Protein AF-A0A2D8JA68-F1 (afdb_monomer)

Solvent-accessible surface area (backbone atoms only — not comparable to full-atom values): 7541 Å² total; per-residue (Å²): 130,79,92,70,54,80,62,87,70,84,65,94,52,61,56,61,53,49,48,54,54,46,54,56,50,51,52,52,37,43,76,70,72,50,75,93,57,75,44,61,91,49,65,76,60,61,46,57,57,67,55,41,54,53,41,57,76,50,39,49,66,53,54,79,71,76,41,54,28,41,43,55,63,54,49,32,65,68,45,14,62,72,69,76,51,50,54,88,71,16,57,67,58,27,46,56,50,50,44,56,37,44,77,32,59,39,71,39,81,51,63,86,59,59,69,61,50,48,52,39,50,57,58,54,60,76,77,109

Mean predicted aligned error: 4.68 Å

Sequence (128 aa):
MPKTMQNRPIYVDIVGEVIYSFSNKIKKARSSGINDILIDPGFGFAKNINHNFNLLNNLSLLNSLKCPIVVGVSRKSMIYKTLGCNPKQALNGTSVLNTLCLDRGAKILRVHDVKEAKECISLWSMLH

Structure (mmCIF, N/CA/C/O backbone):
data_AF-A0A2D8JA68-F1
#
_entry.id   AF-A0A2D8JA68-F1
#
loop_
_atom_site.group_PDB
_atom_site.id
_atom_site.type_symbol
_atom_site.label_atom_id
_atom_site.label_alt_id
_atom_site.label_comp_id
_atom_site.label_asym_id
_atom_site.label_entity_id
_atom_site.label_seq_id
_atom_site.pdbx_PDB_ins_code
_atom_site.Cartn_x
_atom_site.Cartn_y
_atom_site.Cartn_z
_atom_site.occupancy
_atom_site.B_iso_or_equiv
_atom_site.auth_seq_id
_atom_site.auth_comp_id
_atom_site.auth_asym_id
_atom_site.auth_atom_id
_atom_site.pdbx_PDB_model_num
ATOM 1 N N . MET A 1 1 ? 12.724 -14.592 6.452 1.00 36.81 1 MET A N 1
ATOM 2 C CA . MET A 1 1 ? 12.729 -13.108 6.412 1.00 36.81 1 MET A CA 1
ATOM 3 C C . MET A 1 1 ? 14.074 -12.631 6.954 1.00 36.81 1 MET A C 1
ATOM 5 O O . MET A 1 1 ? 14.446 -13.136 8.011 1.00 36.81 1 MET A O 1
ATOM 9 N N . PRO A 1 2 ? 14.841 -11.756 6.275 1.00 53.59 2 PRO A N 1
ATOM 10 C CA . PRO A 1 2 ? 16.171 -11.382 6.755 1.00 53.59 2 PRO A CA 1
ATOM 11 C C . PRO A 1 2 ? 16.057 -10.543 8.032 1.00 53.59 2 PRO A C 1
ATOM 13 O O . PRO A 1 2 ? 15.342 -9.544 8.071 1.00 53.59 2 PRO A O 1
ATOM 16 N N . LYS A 1 3 ? 16.764 -10.972 9.081 1.00 42.09 3 LYS A N 1
ATOM 17 C CA . LYS A 1 3 ? 16.723 -10.430 10.450 1.00 42.09 3 LYS A CA 1
ATOM 18 C C . LYS A 1 3 ? 17.373 -9.037 10.609 1.00 42.09 3 LYS A C 1
ATOM 20 O O . LYS A 1 3 ? 17.415 -8.521 11.716 1.00 42.09 3 LYS A O 1
ATOM 25 N N . THR A 1 4 ? 17.858 -8.411 9.534 1.00 47.09 4 THR A N 1
ATOM 26 C CA . THR A 1 4 ? 18.732 -7.217 9.575 1.00 47.09 4 THR A CA 1
ATOM 27 C C . THR A 1 4 ? 18.099 -5.917 9.063 1.00 47.09 4 THR A C 1
ATOM 29 O O . THR A 1 4 ? 18.734 -4.869 9.094 1.00 47.09 4 THR A O 1
ATOM 32 N N . MET A 1 5 ? 16.834 -5.931 8.635 1.00 52.31 5 MET A N 1
ATOM 33 C CA . MET A 1 5 ? 16.184 -4.766 8.007 1.00 52.31 5 MET A CA 1
ATOM 34 C C . MET A 1 5 ? 15.736 -3.648 8.975 1.00 52.31 5 MET A C 1
ATOM 36 O O . MET A 1 5 ? 15.231 -2.625 8.522 1.00 52.31 5 MET A O 1
ATOM 40 N N . GLN A 1 6 ? 15.877 -3.821 10.294 1.00 51.25 6 GLN A N 1
ATOM 41 C CA . GLN A 1 6 ? 15.399 -2.852 11.298 1.00 51.25 6 GLN A CA 1
ATOM 42 C C . GLN A 1 6 ? 16.475 -1.893 11.840 1.00 51.25 6 GLN A C 1
ATOM 44 O O . GLN A 1 6 ? 16.187 -1.127 12.759 1.00 51.25 6 GLN A O 1
ATOM 49 N N . ASN A 1 7 ? 17.683 -1.863 11.269 1.00 51.03 7 ASN A N 1
ATOM 50 C CA . ASN A 1 7 ? 18.645 -0.803 11.587 1.00 51.03 7 ASN A CA 1
ATOM 51 C C . ASN A 1 7 ? 18.251 0.480 10.848 1.00 51.03 7 ASN A C 1
ATOM 53 O O . ASN A 1 7 ? 18.090 0.442 9.632 1.00 51.03 7 ASN A O 1
ATOM 57 N N . ARG A 1 8 ? 18.051 1.579 11.601 1.00 54.31 8 ARG A N 1
ATOM 58 C CA . ARG A 1 8 ? 17.634 2.931 11.159 1.00 54.31 8 ARG A CA 1
ATOM 59 C C . ARG A 1 8 ? 17.970 3.208 9.684 1.00 54.31 8 ARG A C 1
ATOM 61 O O . ARG A 1 8 ? 19.082 3.639 9.390 1.00 54.31 8 ARG A O 1
ATOM 68 N N . PRO A 1 9 ? 17.027 2.989 8.761 1.00 59.31 9 PRO A N 1
ATOM 69 C CA . PRO A 1 9 ? 17.301 3.219 7.361 1.00 59.31 9 PRO A CA 1
ATOM 70 C C . PRO A 1 9 ? 17.231 4.723 7.126 1.00 59.31 9 PRO A C 1
ATOM 72 O O . PRO A 1 9 ? 16.208 5.348 7.410 1.00 59.31 9 PRO A O 1
ATOM 75 N N . ILE A 1 10 ? 18.342 5.306 6.690 1.00 65.94 10 ILE A N 1
ATOM 76 C CA . ILE A 1 10 ? 18.426 6.710 6.295 1.00 65.94 10 ILE A CA 1
ATOM 77 C C . ILE A 1 10 ? 18.092 6.731 4.807 1.00 65.94 10 ILE A C 1
ATOM 79 O O . ILE A 1 10 ? 18.916 6.332 3.992 1.00 65.94 10 ILE A O 1
ATOM 83 N N . TYR A 1 11 ? 16.867 7.129 4.472 1.00 70.88 11 TYR A N 1
ATOM 84 C CA . TYR A 1 11 ? 16.477 7.384 3.089 1.00 70.88 11 TYR A CA 1
ATOM 85 C C . TYR A 1 11 ? 16.587 8.881 2.832 1.00 70.88 11 TYR A C 1
ATOM 87 O O . TYR A 1 11 ? 16.039 9.667 3.607 1.00 70.88 11 TYR A O 1
ATOM 95 N N . VAL A 1 12 ? 17.265 9.266 1.752 1.00 76.56 12 VAL A N 1
ATOM 96 C CA . VAL A 1 12 ? 17.256 10.659 1.269 1.00 76.56 12 VAL A CA 1
ATOM 97 C C . VAL A 1 12 ? 16.015 10.883 0.405 1.00 76.56 12 VAL A C 1
ATOM 99 O O . VAL A 1 12 ? 15.295 11.857 0.602 1.00 76.56 12 VAL A O 1
ATOM 102 N N . ASP A 1 13 ? 15.707 9.924 -0.472 1.00 87.38 13 ASP A N 1
ATOM 103 C CA . ASP A 1 13 ? 14.475 9.878 -1.259 1.00 87.38 13 ASP A CA 1
ATOM 104 C C . ASP A 1 13 ? 13.933 8.443 -1.308 1.00 87.38 13 ASP A C 1
ATOM 106 O O . ASP A 1 13 ? 14.242 7.646 -2.196 1.00 87.38 13 ASP A O 1
ATOM 110 N N . ILE A 1 14 ? 13.078 8.110 -0.338 1.00 90.94 14 ILE A N 1
ATOM 111 C CA . ILE A 1 14 ? 12.455 6.784 -0.272 1.00 90.94 14 ILE A CA 1
ATOM 112 C C . ILE A 1 14 ? 11.640 6.458 -1.530 1.00 90.94 14 ILE A C 1
ATOM 114 O O . ILE A 1 14 ? 11.545 5.292 -1.911 1.00 90.94 14 ILE A O 1
ATOM 118 N N . VAL A 1 15 ? 11.027 7.456 -2.169 1.00 92.81 15 VAL A N 1
ATOM 119 C CA . VAL A 1 15 ? 10.141 7.224 -3.312 1.00 92.81 15 VAL A CA 1
ATOM 120 C C . VAL A 1 15 ? 10.980 6.887 -4.539 1.00 92.81 15 VAL A C 1
ATOM 122 O O . VAL A 1 15 ? 10.740 5.854 -5.169 1.00 92.81 15 VAL A O 1
ATOM 125 N N . GLY A 1 16 ? 12.007 7.691 -4.821 1.00 94.00 16 GLY A N 1
ATOM 126 C CA . GLY A 1 16 ? 12.962 7.440 -5.897 1.00 94.00 16 GLY A CA 1
ATOM 127 C C . GLY A 1 16 ? 13.683 6.102 -5.741 1.00 94.00 16 GLY A C 1
ATOM 128 O O . GLY A 1 16 ? 13.744 5.321 -6.692 1.00 94.00 16 GLY A O 1
ATOM 129 N N . GLU A 1 17 ? 14.142 5.768 -4.532 1.00 92.88 17 GLU A N 1
ATOM 130 C CA . GLU A 1 17 ? 14.793 4.481 -4.259 1.00 92.88 17 GLU A CA 1
ATOM 131 C C . GLU A 1 17 ? 13.855 3.282 -4.486 1.00 92.88 17 GLU A C 1
ATOM 133 O O . GLU A 1 17 ? 14.261 2.264 -5.060 1.00 92.88 17 GLU A O 1
ATOM 138 N N . VAL A 1 18 ? 12.582 3.393 -4.085 1.00 94.19 18 VAL A N 1
ATOM 139 C CA . VAL A 1 18 ? 11.566 2.355 -4.321 1.00 94.19 18 VAL A CA 1
ATOM 140 C C . VAL A 1 18 ? 11.288 2.191 -5.818 1.00 94.19 18 VAL A C 1
ATOM 142 O O . VAL A 1 18 ? 11.293 1.059 -6.311 1.00 94.19 18 VAL A O 1
ATOM 145 N N . ILE A 1 19 ? 11.105 3.291 -6.555 1.00 95.88 19 ILE A N 1
ATOM 146 C CA . ILE A 1 19 ? 10.885 3.275 -8.011 1.00 95.88 19 ILE A CA 1
ATOM 147 C C . ILE A 1 19 ? 12.082 2.643 -8.727 1.00 95.88 19 ILE A C 1
ATOM 149 O O . ILE A 1 19 ? 11.902 1.740 -9.546 1.00 95.88 19 ILE A O 1
ATOM 153 N N . TYR A 1 20 ? 13.304 3.054 -8.383 1.00 95.56 20 TYR A N 1
ATOM 154 C CA . TYR A 1 20 ? 14.529 2.503 -8.959 1.00 95.56 20 TYR A CA 1
ATOM 155 C C . TYR A 1 20 ? 14.660 0.998 -8.685 1.00 95.56 20 TYR A C 1
ATOM 157 O O . TYR A 1 20 ? 14.923 0.207 -9.598 1.00 95.56 20 TYR A O 1
ATOM 165 N N . SER A 1 21 ? 14.410 0.570 -7.441 1.00 95.31 21 SER A N 1
ATOM 166 C CA . SER A 1 21 ? 14.451 -0.847 -7.065 1.00 95.31 21 SER A CA 1
ATOM 167 C C . SER A 1 21 ? 13.434 -1.677 -7.850 1.00 95.31 21 SER A C 1
ATOM 169 O O . SER A 1 21 ? 13.770 -2.763 -8.333 1.00 95.31 21 SER A O 1
ATOM 171 N N . PHE A 1 22 ? 12.201 -1.183 -8.003 1.00 97.12 22 PHE A N 1
ATOM 172 C CA . PHE A 1 22 ? 11.180 -1.884 -8.776 1.00 97.12 22 PHE A CA 1
ATOM 173 C C . PHE A 1 22 ? 11.493 -1.913 -10.261 1.00 97.12 22 PHE A C 1
ATOM 175 O O . PHE A 1 22 ? 11.390 -2.984 -10.846 1.00 97.12 22 PHE A O 1
ATOM 182 N N . SER A 1 23 ? 11.927 -0.803 -10.859 1.00 97.44 23 SER A N 1
ATOM 183 C CA . SER A 1 23 ? 12.280 -0.746 -12.282 1.00 97.44 23 SER A CA 1
ATOM 184 C C . SER A 1 23 ? 13.300 -1.830 -12.652 1.00 97.44 23 SER A C 1
ATOM 186 O O . SER A 1 23 ? 13.082 -2.614 -13.580 1.00 97.44 23 SER A O 1
ATOM 188 N N . ASN A 1 24 ? 14.353 -1.982 -11.841 1.00 97.69 24 ASN A N 1
ATOM 189 C CA . ASN A 1 24 ? 15.366 -3.019 -12.038 1.00 97.69 24 ASN A CA 1
ATOM 190 C C . ASN A 1 24 ? 14.798 -4.443 -11.910 1.00 97.69 24 ASN A C 1
ATOM 192 O O . ASN A 1 24 ? 15.103 -5.314 -12.728 1.00 97.69 24 ASN A O 1
ATOM 196 N N . LYS A 1 25 ? 13.950 -4.692 -10.905 1.00 97.44 25 LYS A N 1
ATOM 197 C CA . LYS A 1 25 ? 13.319 -6.007 -10.693 1.00 97.44 25 LYS A CA 1
ATOM 198 C C . LYS A 1 25 ? 12.318 -6.352 -11.794 1.00 97.44 25 LYS A C 1
ATOM 200 O O . LYS A 1 25 ? 12.330 -7.481 -12.271 1.00 97.44 25 LYS A O 1
ATOM 205 N N . ILE A 1 26 ? 11.504 -5.389 -12.224 1.00 97.94 26 ILE A N 1
ATOM 206 C CA . ILE A 1 26 ? 10.539 -5.536 -13.319 1.00 97.94 26 ILE A CA 1
ATOM 207 C C . ILE A 1 26 ? 11.280 -5.860 -14.614 1.00 97.94 26 ILE A C 1
ATOM 209 O O . ILE A 1 26 ? 10.913 -6.810 -15.301 1.00 97.94 26 ILE A O 1
ATOM 213 N N . LYS A 1 27 ? 12.355 -5.122 -14.927 1.00 97.62 27 LYS A N 1
ATOM 214 C CA . LYS A 1 27 ? 13.189 -5.393 -16.104 1.00 97.62 27 LYS A CA 1
ATOM 215 C C . LYS A 1 27 ? 13.735 -6.820 -16.078 1.00 97.62 27 LYS A C 1
ATOM 217 O O . LYS A 1 27 ? 13.620 -7.525 -17.076 1.00 97.62 27 LYS A O 1
ATOM 222 N N . LYS A 1 28 ? 14.267 -7.259 -14.931 1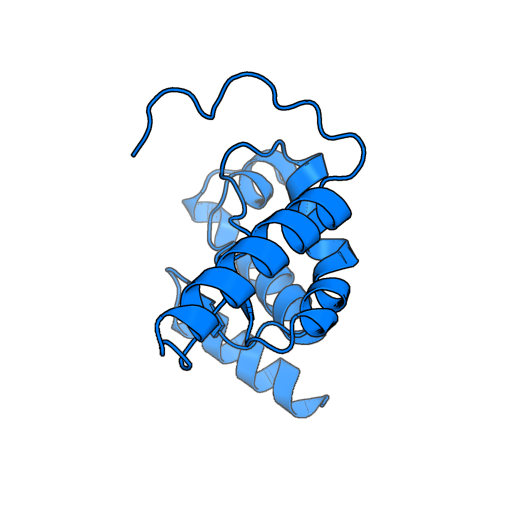.00 98.00 28 LYS A N 1
ATOM 223 C CA . LYS A 1 28 ? 14.789 -8.621 -14.750 1.00 98.00 28 LYS A CA 1
ATOM 224 C C . LYS A 1 28 ? 13.701 -9.688 -14.919 1.00 98.00 28 LYS A C 1
ATOM 226 O O . LYS A 1 28 ? 13.915 -10.662 -15.632 1.00 98.00 28 LYS A O 1
ATOM 231 N N . ALA A 1 29 ? 12.538 -9.497 -14.301 1.00 97.81 29 ALA A N 1
ATOM 232 C CA . ALA A 1 29 ? 11.411 -10.422 -14.409 1.00 97.81 29 ALA A CA 1
ATOM 233 C C . ALA A 1 29 ? 10.934 -10.559 -15.865 1.00 97.81 29 ALA A C 1
ATOM 235 O O . ALA A 1 29 ? 10.845 -11.674 -16.376 1.00 97.81 29 ALA A O 1
ATOM 236 N N . ARG A 1 30 ? 10.747 -9.434 -16.567 1.00 97.12 30 ARG A N 1
ATOM 237 C CA . ARG A 1 30 ? 10.350 -9.423 -17.983 1.00 97.12 30 ARG A CA 1
ATOM 238 C C . ARG A 1 30 ? 11.390 -10.074 -18.889 1.00 97.12 30 ARG A C 1
ATOM 240 O O . ARG A 1 30 ? 11.018 -10.841 -19.768 1.00 97.12 30 ARG A O 1
ATOM 247 N N . SER A 1 31 ? 12.686 -9.845 -18.654 1.00 97.50 31 SER A N 1
ATOM 248 C CA . SER A 1 31 ? 13.744 -10.534 -19.413 1.00 97.50 31 SER A CA 1
ATOM 249 C C . SER A 1 31 ? 13.763 -12.050 -19.194 1.00 97.50 31 SER A C 1
ATOM 251 O O . SER A 1 31 ? 14.271 -12.780 -20.035 1.00 97.50 31 SER A O 1
ATOM 253 N N . SER A 1 32 ? 13.190 -12.527 -18.086 1.00 97.94 32 SER A N 1
ATOM 254 C CA . SER A 1 32 ? 12.981 -13.951 -17.806 1.00 97.94 32 SER A CA 1
ATOM 255 C C . SER A 1 32 ? 11.629 -14.482 -18.306 1.00 97.94 32 SER A C 1
ATOM 257 O O . SER A 1 32 ? 11.274 -15.609 -17.980 1.00 97.94 32 SER A O 1
ATOM 259 N N . GLY A 1 33 ? 10.859 -13.692 -19.064 1.00 97.81 33 GLY A N 1
ATOM 260 C CA . GLY A 1 33 ? 9.547 -14.085 -19.589 1.00 97.81 33 GLY A CA 1
ATOM 261 C C . GLY A 1 33 ? 8.379 -13.938 -18.604 1.00 97.81 33 GLY A C 1
ATOM 262 O O . GLY A 1 33 ? 7.269 -14.359 -18.916 1.00 97.81 33 GLY A O 1
ATOM 263 N N . ILE A 1 34 ? 8.593 -13.337 -17.428 1.00 97.88 34 ILE A N 1
ATOM 264 C CA . ILE A 1 34 ? 7.536 -13.106 -16.433 1.00 97.88 34 ILE A CA 1
ATOM 265 C C . ILE A 1 34 ? 6.847 -11.774 -16.739 1.00 97.88 34 ILE A C 1
ATOM 267 O O . ILE A 1 34 ? 7.455 -10.710 -16.595 1.00 97.88 34 ILE A O 1
ATOM 271 N N . ASN A 1 35 ? 5.574 -11.833 -17.133 1.00 94.06 35 ASN A N 1
ATOM 272 C CA . ASN A 1 35 ? 4.786 -10.652 -17.507 1.00 94.06 35 ASN A CA 1
ATOM 273 C C . ASN A 1 35 ? 3.758 -10.241 -16.443 1.00 94.06 35 ASN A C 1
ATOM 275 O O . ASN A 1 35 ? 3.495 -9.048 -16.286 1.00 94.06 35 ASN A O 1
ATOM 279 N N . ASP A 1 36 ? 3.240 -11.198 -15.670 1.00 96.44 36 ASP A N 1
ATOM 280 C CA . ASP A 1 36 ? 2.249 -10.960 -14.618 1.00 96.44 36 ASP A CA 1
ATOM 281 C C . ASP A 1 36 ? 2.922 -10.430 -13.348 1.00 96.44 36 ASP A C 1
ATOM 283 O O . ASP A 1 36 ? 3.298 -11.176 -12.442 1.00 96.44 36 ASP A O 1
ATOM 287 N N . ILE A 1 37 ? 3.131 -9.112 -13.305 1.00 97.00 37 ILE A N 1
ATOM 288 C CA . ILE A 1 37 ? 3.873 -8.445 -12.233 1.00 97.00 37 ILE A CA 1
ATOM 289 C C . ILE A 1 37 ? 2.966 -7.485 -11.467 1.00 97.00 37 ILE A C 1
ATOM 291 O O . ILE A 1 37 ? 2.403 -6.545 -12.024 1.00 97.00 37 ILE A O 1
ATOM 295 N N . LEU A 1 38 ? 2.913 -7.686 -10.154 1.00 97.25 38 LEU A N 1
ATOM 296 C CA . LEU A 1 38 ? 2.333 -6.771 -9.176 1.00 97.25 38 LEU A CA 1
ATOM 297 C C . LEU A 1 38 ? 3.460 -6.158 -8.339 1.00 97.25 38 LEU A C 1
ATOM 299 O O . LEU A 1 38 ? 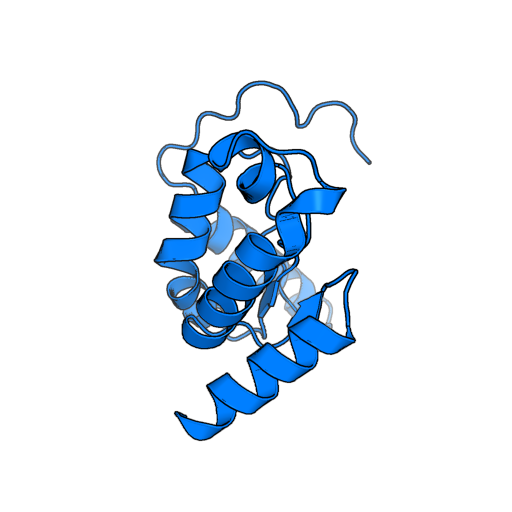4.455 -6.829 -8.054 1.00 97.25 38 LEU A O 1
ATOM 303 N N . ILE A 1 39 ? 3.301 -4.905 -7.909 1.00 97.50 39 ILE A N 1
ATOM 304 C CA . ILE A 1 39 ? 4.271 -4.240 -7.027 1.00 97.50 39 ILE A CA 1
ATOM 305 C C . ILE A 1 39 ? 3.656 -3.919 -5.664 1.00 97.50 39 ILE A C 1
ATOM 307 O O . ILE A 1 39 ? 2.561 -3.371 -5.585 1.00 97.50 39 ILE A O 1
ATOM 311 N N . ASP A 1 40 ? 4.376 -4.241 -4.585 1.00 96.62 40 ASP A N 1
ATOM 312 C CA . ASP A 1 40 ? 4.015 -3.876 -3.208 1.00 96.62 40 ASP A CA 1
ATOM 313 C C . ASP A 1 40 ? 5.124 -2.993 -2.606 1.00 96.62 40 ASP A C 1
ATOM 315 O O . ASP A 1 40 ? 6.212 -3.509 -2.325 1.00 96.62 40 ASP A O 1
ATOM 319 N N . PRO A 1 41 ? 4.882 -1.685 -2.371 1.00 93.06 41 PRO A N 1
ATOM 320 C CA . PRO A 1 41 ? 5.867 -0.746 -1.815 1.00 93.06 41 PRO A CA 1
ATOM 321 C C . PRO A 1 41 ? 6.349 -1.105 -0.395 1.00 93.06 41 PRO A C 1
ATOM 323 O O . PRO A 1 41 ? 7.313 -0.522 0.118 1.00 93.06 41 PRO A O 1
ATOM 326 N N . GLY A 1 42 ? 5.711 -2.075 0.261 1.00 90.25 42 GLY A N 1
ATOM 327 C CA . GLY A 1 42 ? 6.196 -2.680 1.489 1.00 90.25 42 GLY A CA 1
ATOM 328 C C . GLY A 1 42 ? 6.138 -1.718 2.669 1.00 90.25 42 GLY A C 1
ATOM 329 O O . GLY A 1 42 ? 7.162 -1.448 3.307 1.00 90.25 42 GLY A O 1
ATOM 330 N N . PHE A 1 43 ? 4.948 -1.202 2.984 1.00 91.31 43 PHE A N 1
ATOM 331 C CA . PHE A 1 43 ? 4.735 -0.378 4.180 1.00 91.31 43 PHE A CA 1
ATOM 332 C C . PHE A 1 43 ? 5.191 -1.126 5.444 1.00 91.31 43 PHE A C 1
ATOM 334 O O . PHE A 1 43 ? 4.941 -2.319 5.594 1.00 91.31 43 PHE A O 1
ATOM 341 N N . GLY A 1 44 ? 5.879 -0.462 6.366 1.00 81.56 44 GLY A N 1
ATOM 342 C CA . GLY A 1 44 ? 6.369 -1.069 7.611 1.00 81.56 44 GLY A CA 1
ATOM 343 C C . GLY A 1 44 ? 7.597 -1.988 7.484 1.00 81.56 44 GLY A C 1
ATOM 344 O O . GLY A 1 44 ? 8.094 -2.444 8.511 1.00 81.56 44 GLY A O 1
ATOM 345 N N . PHE A 1 45 ? 8.128 -2.229 6.279 1.00 80.56 45 PHE A N 1
ATOM 346 C CA . PHE A 1 45 ? 9.387 -2.961 6.079 1.00 80.56 45 PHE A CA 1
ATOM 347 C C . PHE A 1 45 ? 10.552 -1.989 5.912 1.00 80.56 45 PHE A C 1
ATOM 349 O O . PHE A 1 45 ? 10.585 -1.259 4.919 1.00 80.56 45 PHE A O 1
ATOM 356 N N . ALA A 1 46 ? 11.492 -1.998 6.868 1.00 79.19 46 ALA A N 1
ATOM 357 C CA . ALA A 1 46 ? 12.636 -1.080 6.916 1.00 79.19 46 ALA A CA 1
ATOM 358 C C . ALA A 1 46 ? 12.228 0.389 6.705 1.00 79.19 46 ALA A C 1
ATOM 360 O O . ALA A 1 46 ? 12.878 1.111 5.971 1.00 79.19 46 ALA A O 1
ATOM 361 N N . LYS A 1 47 ? 11.115 0.850 7.286 1.00 84.19 47 LYS A N 1
ATOM 362 C CA . LYS A 1 47 ? 10.628 2.231 7.126 1.00 84.19 47 LYS A CA 1
ATOM 363 C C . LYS A 1 47 ? 10.140 2.758 8.464 1.00 84.19 47 LYS A C 1
ATOM 365 O O . LYS A 1 47 ? 9.377 2.075 9.149 1.00 84.19 47 LYS A O 1
ATOM 370 N N . ASN A 1 48 ? 10.556 3.971 8.825 1.00 89.00 48 ASN A N 1
ATOM 371 C CA . ASN A 1 48 ? 9.965 4.678 9.958 1.00 89.00 48 ASN A CA 1
ATOM 372 C C . ASN A 1 48 ? 8.580 5.235 9.567 1.00 89.00 48 ASN A C 1
ATOM 374 O O . ASN A 1 48 ? 8.130 5.093 8.428 1.00 89.00 48 ASN A O 1
ATOM 378 N N . ILE A 1 49 ? 7.878 5.838 10.524 1.00 92.25 49 ILE A N 1
ATOM 379 C CA . ILE A 1 49 ? 6.533 6.389 10.306 1.00 92.25 49 ILE A CA 1
ATOM 380 C C . ILE A 1 49 ? 6.540 7.425 9.169 1.00 92.25 49 ILE A C 1
ATOM 382 O O . ILE A 1 49 ? 5.753 7.294 8.233 1.00 92.25 49 ILE A O 1
ATOM 386 N N . ASN A 1 50 ? 7.483 8.370 9.189 1.00 91.94 50 ASN A N 1
ATOM 387 C CA . ASN A 1 50 ? 7.595 9.429 8.182 1.00 91.94 50 ASN A CA 1
ATOM 388 C C . ASN A 1 50 ? 7.846 8.870 6.777 1.00 91.94 50 ASN A C 1
ATOM 390 O O . ASN A 1 50 ? 7.208 9.304 5.827 1.00 91.94 50 ASN A O 1
ATOM 394 N N . HIS A 1 51 ? 8.705 7.859 6.635 1.00 93.50 51 HIS A N 1
ATOM 395 C CA . HIS A 1 51 ? 8.951 7.204 5.348 1.00 93.50 51 HIS A CA 1
ATOM 396 C C . HIS A 1 51 ? 7.695 6.520 4.808 1.00 93.50 51 HIS A C 1
ATOM 398 O O . HIS A 1 51 ? 7.439 6.573 3.609 1.00 93.50 51 HIS A O 1
ATOM 404 N N . ASN A 1 52 ? 6.896 5.893 5.678 1.00 95.12 52 ASN A N 1
ATOM 405 C CA . ASN A 1 52 ? 5.637 5.274 5.264 1.00 95.12 52 ASN A CA 1
ATOM 406 C C . ASN A 1 52 ? 4.626 6.324 4.786 1.00 95.12 52 ASN A C 1
ATOM 408 O O . ASN A 1 52 ? 4.016 6.130 3.741 1.00 95.12 52 ASN A O 1
ATOM 412 N N . PHE A 1 53 ? 4.468 7.441 5.501 1.00 95.94 53 PHE A N 1
ATOM 413 C CA . PHE A 1 53 ? 3.570 8.511 5.059 1.00 95.94 53 PHE A CA 1
ATOM 414 C C . PHE A 1 53 ? 4.073 9.224 3.804 1.00 95.94 53 PHE A C 1
ATOM 416 O O . PHE A 1 53 ? 3.268 9.483 2.918 1.00 95.94 53 PHE A O 1
ATOM 423 N N . ASN A 1 54 ? 5.380 9.463 3.670 1.00 95.19 54 ASN A N 1
ATOM 424 C CA . ASN A 1 54 ? 5.959 10.036 2.453 1.00 95.19 54 ASN A CA 1
ATOM 425 C C . ASN A 1 54 ? 5.712 9.132 1.231 1.00 95.19 54 ASN A C 1
ATOM 427 O O . ASN A 1 54 ? 5.280 9.597 0.178 1.00 95.19 54 ASN A O 1
ATOM 431 N N . LEU A 1 55 ? 5.913 7.820 1.390 1.00 95.81 55 LEU A N 1
ATOM 432 C CA . LEU A 1 55 ? 5.660 6.841 0.334 1.00 95.81 55 LEU A CA 1
ATOM 433 C C . LEU A 1 55 ? 4.173 6.729 -0.019 1.00 95.81 55 LEU A C 1
ATOM 435 O O . LEU A 1 55 ? 3.840 6.618 -1.193 1.00 95.81 55 LEU A O 1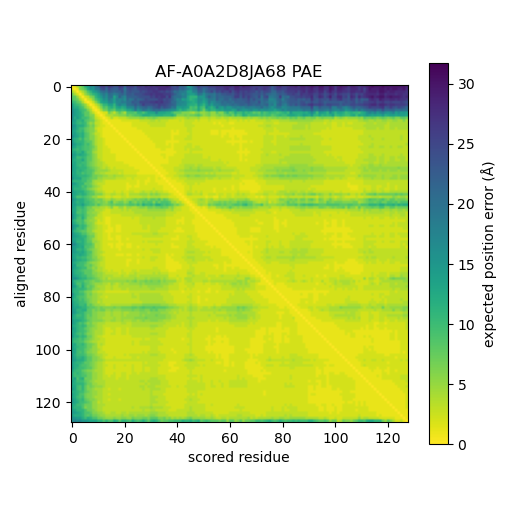
ATOM 439 N N . LEU A 1 56 ? 3.278 6.779 0.975 1.00 96.94 56 LEU A N 1
ATOM 440 C CA . LEU A 1 56 ? 1.835 6.795 0.730 1.00 96.94 56 LEU A CA 1
ATOM 441 C C . LEU A 1 56 ? 1.423 8.081 0.014 1.00 96.94 56 LEU A C 1
ATOM 443 O O . LEU A 1 56 ? 0.671 8.010 -0.951 1.00 96.94 56 LEU A O 1
ATOM 447 N N . ASN A 1 57 ? 1.932 9.238 0.443 1.00 96.75 57 ASN A N 1
ATOM 448 C CA . ASN A 1 57 ? 1.595 10.526 -0.156 1.00 96.75 57 ASN A CA 1
ATOM 449 C C . ASN A 1 57 ? 1.950 10.577 -1.648 1.00 96.75 57 ASN A C 1
ATOM 451 O O . ASN A 1 57 ? 1.192 11.127 -2.439 1.00 96.75 57 ASN A O 1
ATOM 455 N N . ASN A 1 58 ? 3.059 9.935 -2.017 1.00 96.81 58 ASN A N 1
ATOM 456 C CA . ASN A 1 58 ? 3.575 9.863 -3.381 1.00 96.81 58 ASN A CA 1
ATOM 457 C C . ASN A 1 58 ? 3.263 8.532 -4.090 1.00 96.81 58 ASN A C 1
ATOM 459 O O . ASN A 1 58 ? 3.905 8.199 -5.086 1.00 96.81 58 ASN A O 1
ATOM 463 N N . LEU A 1 59 ? 2.296 7.751 -3.596 1.00 97.62 59 LEU A N 1
ATOM 464 C CA . LEU A 1 59 ? 1.994 6.418 -4.131 1.00 97.62 59 LEU A CA 1
ATOM 465 C C . LEU A 1 59 ? 1.656 6.444 -5.632 1.00 97.62 59 LEU A C 1
ATOM 467 O O . LEU A 1 59 ? 2.044 5.532 -6.359 1.00 97.62 59 LEU A O 1
ATOM 471 N N . SER A 1 60 ? 1.012 7.512 -6.111 1.00 97.25 60 SER A N 1
ATOM 472 C CA . SER A 1 60 ? 0.647 7.686 -7.521 1.00 97.25 60 SER A CA 1
ATOM 473 C C . SER A 1 60 ? 1.854 7.725 -8.465 1.00 97.25 60 SER A C 1
ATOM 475 O O . SER A 1 60 ? 1.723 7.333 -9.625 1.00 97.25 60 SER A O 1
ATOM 477 N N . LEU A 1 61 ? 3.046 8.107 -7.988 1.00 97.19 61 LEU A N 1
ATOM 478 C CA . LEU A 1 61 ? 4.268 8.108 -8.801 1.00 97.19 61 LEU A CA 1
ATOM 479 C C . LEU A 1 61 ? 4.697 6.692 -9.210 1.00 97.19 61 LEU A C 1
ATOM 481 O O . LEU A 1 61 ? 5.317 6.514 -10.261 1.00 97.19 61 LEU A O 1
ATOM 485 N N . LEU A 1 62 ? 4.319 5.663 -8.442 1.00 97.19 62 LEU A N 1
ATOM 486 C CA . LEU A 1 62 ? 4.607 4.267 -8.782 1.00 97.19 62 LEU A CA 1
ATOM 487 C C . LEU A 1 62 ? 3.814 3.792 -10.009 1.00 97.19 62 LEU A C 1
ATOM 489 O O . LEU A 1 62 ? 4.228 2.823 -10.644 1.00 97.19 62 LEU 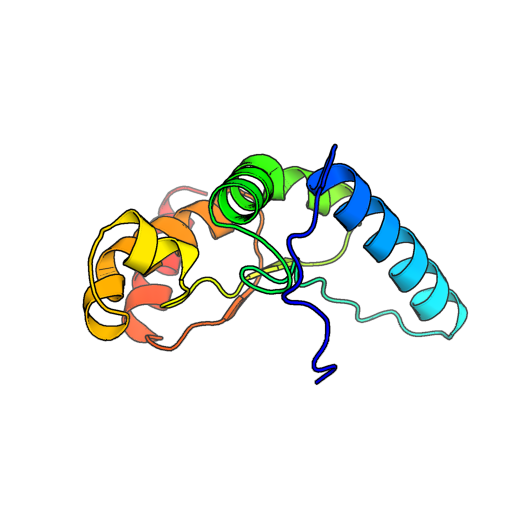A O 1
ATOM 493 N N . ASN A 1 63 ? 2.745 4.491 -10.414 1.00 95.56 63 ASN A N 1
ATOM 494 C CA . ASN A 1 63 ? 2.015 4.174 -11.648 1.00 95.56 63 ASN A CA 1
ATOM 495 C C . ASN A 1 63 ? 2.905 4.287 -12.901 1.00 95.56 63 ASN A C 1
ATOM 497 O O . ASN A 1 63 ? 2.650 3.610 -13.898 1.00 95.56 63 ASN A O 1
ATOM 501 N N . SER A 1 64 ? 3.997 5.063 -12.839 1.00 95.94 64 SER A N 1
ATOM 502 C CA . SER A 1 64 ? 5.014 5.141 -13.902 1.00 95.94 64 SER A CA 1
ATOM 503 C C . SER A 1 64 ? 5.649 3.783 -14.243 1.00 95.94 64 SER A C 1
ATOM 505 O O . SER A 1 64 ? 6.097 3.575 -15.371 1.00 95.94 64 SER A O 1
ATOM 507 N N . LEU A 1 65 ? 5.626 2.826 -13.308 1.00 96.50 65 LEU A N 1
ATOM 508 C CA . LEU A 1 65 ? 6.151 1.469 -13.483 1.00 96.50 65 LEU A CA 1
ATOM 509 C C . LEU A 1 65 ? 5.228 0.562 -14.316 1.00 96.50 65 LEU A C 1
ATOM 511 O O . LEU A 1 65 ? 5.619 -0.558 -14.657 1.00 96.50 65 LEU A O 1
ATOM 515 N N . LYS A 1 66 ? 4.013 1.027 -14.655 1.00 95.62 66 LYS A N 1
ATOM 516 C CA . LYS A 1 66 ? 3.010 0.295 -15.450 1.00 95.62 66 LYS A CA 1
ATOM 517 C C . LYS A 1 66 ? 2.733 -1.118 -14.914 1.00 95.62 66 LYS A C 1
ATOM 519 O O . LYS A 1 66 ? 2.605 -2.065 -15.686 1.00 95.62 66 LYS A O 1
ATOM 524 N N . CYS A 1 67 ? 2.689 -1.254 -13.591 1.00 97.19 67 CYS A N 1
ATOM 525 C CA . CYS A 1 67 ? 2.340 -2.486 -12.885 1.00 97.19 67 CYS A CA 1
ATOM 526 C C . CYS A 1 67 ? 1.250 -2.163 -11.852 1.00 97.19 67 CYS A C 1
ATOM 528 O O . CYS A 1 67 ? 1.346 -1.114 -11.208 1.00 97.19 67 CYS A O 1
ATOM 530 N N . PRO A 1 68 ? 0.232 -3.021 -11.656 1.00 97.56 68 PRO A N 1
ATOM 531 C CA . PRO A 1 68 ? -0.764 -2.792 -10.619 1.00 97.56 68 PRO A CA 1
ATOM 532 C C . PRO A 1 68 ? -0.123 -2.792 -9.227 1.00 97.56 68 PRO A C 1
ATOM 534 O O . PRO A 1 68 ? 0.751 -3.609 -8.917 1.00 97.56 68 PRO A O 1
ATOM 537 N N . ILE A 1 69 ? -0.578 -1.865 -8.386 1.00 98.12 69 ILE A N 1
ATOM 538 C CA . ILE A 1 69 ? -0.035 -1.653 -7.046 1.00 98.12 69 ILE A CA 1
ATOM 539 C C . ILE A 1 69 ? -0.892 -2.400 -6.021 1.00 98.12 69 ILE A C 1
ATOM 541 O O . ILE A 1 69 ? -2.109 -2.203 -5.945 1.00 98.12 69 ILE A O 1
ATOM 545 N N . VAL A 1 70 ? -0.243 -3.225 -5.204 1.00 97.88 70 VAL A N 1
ATOM 546 C CA . VAL A 1 70 ? -0.824 -3.899 -4.040 1.00 97.88 70 VAL A CA 1
ATOM 547 C C . VAL A 1 70 ? -0.416 -3.131 -2.790 1.00 97.88 70 VAL A C 1
ATOM 549 O O . VAL A 1 70 ? 0.764 -2.868 -2.582 1.00 97.88 70 VAL A O 1
ATOM 552 N N . VAL A 1 71 ? -1.372 -2.791 -1.929 1.00 97.38 71 VAL A N 1
ATOM 553 C CA . VAL A 1 71 ? -1.094 -2.082 -0.677 1.00 97.38 71 VAL A CA 1
ATOM 554 C C . VAL A 1 71 ? -1.619 -2.857 0.518 1.00 97.38 71 VAL A C 1
ATOM 556 O O . VAL A 1 71 ? -2.788 -3.219 0.580 1.00 97.38 71 VAL A O 1
ATOM 559 N N . GLY A 1 72 ? -0.764 -3.053 1.523 1.00 95.94 72 GLY A N 1
ATOM 560 C CA . GLY A 1 72 ? -1.176 -3.537 2.838 1.00 95.94 72 GLY A CA 1
ATOM 561 C C . GLY A 1 72 ? -0.768 -2.576 3.947 1.00 95.94 72 GLY A C 1
ATOM 562 O O . GLY A 1 72 ? 0.375 -2.625 4.399 1.00 95.94 72 GLY A O 1
ATOM 563 N N . VAL A 1 73 ? -1.696 -1.745 4.423 1.00 94.88 73 VAL A N 1
ATOM 564 C CA . VAL A 1 73 ? -1.502 -0.840 5.581 1.00 94.88 73 VAL A CA 1
ATOM 565 C C . VAL A 1 73 ? -2.289 -1.269 6.822 1.00 94.88 73 VAL A C 1
ATOM 567 O O . VAL A 1 73 ? -2.047 -0.759 7.914 1.00 94.88 73 VAL A O 1
ATOM 570 N N . SER A 1 74 ? -3.183 -2.251 6.675 1.00 92.69 74 SER A N 1
ATOM 571 C CA . SER A 1 74 ? -4.096 -2.709 7.724 1.00 92.69 74 SER A CA 1
ATOM 572 C C . SER A 1 74 ? -3.379 -3.041 9.034 1.00 92.69 74 SER A C 1
ATOM 574 O O . SER A 1 74 ? -2.492 -3.898 9.072 1.00 92.69 74 SER A O 1
ATOM 576 N N . ARG A 1 75 ? -3.779 -2.335 10.104 1.00 89.69 75 ARG A N 1
ATOM 577 C CA . ARG A 1 75 ? -3.266 -2.475 11.479 1.00 89.69 75 ARG A CA 1
ATOM 578 C C . ARG A 1 75 ? -1.742 -2.307 11.621 1.00 89.69 75 ARG A C 1
ATOM 580 O O . ARG A 1 75 ? -1.163 -2.745 12.616 1.00 89.69 75 ARG A O 1
ATOM 587 N N . LYS A 1 76 ? -1.062 -1.676 10.653 1.00 92.56 76 LYS A N 1
ATOM 588 C CA . LYS A 1 76 ? 0.393 -1.460 10.712 1.00 92.56 76 LYS A CA 1
ATOM 589 C C . LYS A 1 76 ? 0.780 -0.373 11.706 1.00 92.56 76 LYS A C 1
ATOM 591 O O . LYS A 1 76 ? 0.002 0.520 12.034 1.00 92.56 76 LYS A O 1
ATOM 596 N N . SER A 1 77 ? 2.043 -0.429 12.129 1.00 92.25 77 SER A N 1
ATOM 597 C CA . SER A 1 77 ? 2.656 0.513 13.073 1.00 92.25 77 SER A CA 1
ATOM 598 C C . SER A 1 77 ? 2.554 1.968 12.650 1.00 92.25 77 SER A C 1
ATOM 600 O O . SER A 1 77 ? 2.426 2.820 13.519 1.00 92.25 77 SER A O 1
ATOM 602 N N . MET A 1 78 ? 2.534 2.253 11.346 1.00 95.06 78 MET A N 1
ATOM 603 C CA . MET A 1 78 ? 2.302 3.607 10.838 1.00 95.06 78 MET A CA 1
ATOM 604 C C . MET A 1 78 ? 0.948 4.199 11.261 1.00 95.06 78 MET A C 1
ATOM 606 O O . MET A 1 78 ? 0.814 5.410 11.280 1.00 95.06 78 MET A O 1
ATOM 610 N N . ILE A 1 79 ? -0.046 3.365 11.582 1.00 96.44 79 ILE A N 1
ATOM 611 C CA . ILE A 1 79 ? -1.370 3.814 12.021 1.00 96.44 79 ILE A CA 1
ATOM 612 C C . ILE A 1 79 ? -1.380 3.911 13.539 1.00 96.44 79 ILE A C 1
ATOM 614 O O . ILE A 1 79 ? -1.504 4.995 14.098 1.00 96.44 79 ILE A O 1
ATOM 618 N N . TYR A 1 80 ? -1.214 2.774 14.219 1.00 95.06 80 TYR A N 1
ATOM 619 C CA . TYR A 1 80 ? -1.464 2.720 15.656 1.00 95.06 80 TYR A CA 1
ATOM 620 C C . TYR A 1 80 ? -0.415 3.485 16.472 1.00 95.06 80 TYR A C 1
ATOM 622 O O . TYR A 1 80 ? -0.762 4.076 17.486 1.00 95.06 80 TYR A O 1
ATOM 630 N N . LYS A 1 81 ? 0.849 3.562 16.019 1.00 95.31 81 LYS A N 1
ATOM 631 C CA . LYS A 1 81 ? 1.849 4.399 16.705 1.00 95.31 81 LYS A CA 1
ATOM 632 C C . LYS A 1 81 ? 1.586 5.888 16.494 1.00 95.31 81 LYS A C 1
ATOM 634 O O . LYS A 1 81 ? 1.794 6.657 17.421 1.00 95.31 81 LYS A O 1
ATOM 639 N N . THR A 1 82 ? 1.121 6.285 15.309 1.00 96.31 82 THR A N 1
ATOM 640 C CA . THR A 1 82 ? 0.776 7.685 15.015 1.00 96.31 82 THR A CA 1
ATOM 641 C C . THR A 1 82 ? -0.449 8.143 15.796 1.00 96.31 82 THR A C 1
ATOM 643 O O . THR A 1 82 ? -0.475 9.267 16.277 1.00 96.31 82 THR A O 1
ATOM 646 N N . LEU A 1 83 ? -1.439 7.266 15.963 1.00 96.69 83 LEU A N 1
ATOM 647 C CA . LEU A 1 83 ? -2.662 7.557 16.712 1.00 96.69 83 LEU A CA 1
ATOM 648 C C . LEU A 1 83 ? -2.545 7.273 18.220 1.00 96.69 83 LEU A C 1
ATOM 650 O O . LEU A 1 83 ? -3.532 7.411 18.935 1.00 96.69 83 LEU A O 1
ATOM 654 N N . GLY A 1 84 ? -1.379 6.835 18.708 1.00 96.25 84 GLY A N 1
ATOM 655 C CA . GLY A 1 84 ? -1.182 6.495 20.122 1.00 96.25 84 GLY A CA 1
ATOM 656 C C . GLY A 1 84 ? -2.080 5.356 20.628 1.00 96.25 84 GLY A C 1
ATOM 657 O O . GLY A 1 84 ? -2.381 5.297 21.816 1.00 96.25 84 GLY A O 1
ATOM 658 N N . CYS A 1 85 ? -2.525 4.460 19.745 1.00 95.06 85 CYS A N 1
ATOM 659 C CA . CYS A 1 85 ? -3.436 3.361 20.066 1.00 95.06 85 CYS A CA 1
ATOM 660 C C . CYS A 1 85 ? -2.784 1.987 19.835 1.00 95.06 85 CYS A C 1
ATOM 662 O O . CYS A 1 85 ? -1.605 1.872 19.485 1.00 95.06 85 CYS A O 1
ATOM 664 N N . ASN A 1 86 ? -3.543 0.909 20.049 1.00 94.94 86 ASN A N 1
ATOM 665 C CA . ASN A 1 86 ? -3.075 -0.452 19.779 1.00 94.94 86 ASN A CA 1
ATOM 666 C C . ASN A 1 86 ? -3.548 -0.972 18.400 1.00 94.94 86 ASN A C 1
ATOM 668 O O . ASN A 1 86 ? -4.502 -0.444 17.826 1.00 94.94 86 ASN A O 1
ATOM 672 N N . PRO A 1 87 ? -2.934 -2.042 17.853 1.00 93.56 87 PRO A N 1
ATOM 673 C CA . PRO A 1 87 ? -3.301 -2.571 16.536 1.00 93.56 87 PRO A CA 1
ATOM 674 C C . PRO A 1 87 ? -4.773 -2.988 16.391 1.00 93.56 87 PRO A C 1
ATOM 676 O O . PRO A 1 87 ? -5.304 -2.938 15.284 1.00 93.56 87 PRO A O 1
ATOM 679 N N . LYS A 1 88 ? -5.444 -3.401 17.477 1.00 94.19 88 LYS A N 1
ATOM 680 C CA . LYS A 1 88 ? -6.868 -3.784 17.450 1.00 94.19 88 LYS A CA 1
ATOM 681 C C . LYS A 1 88 ? -7.789 -2.565 17.323 1.00 94.19 88 LYS A C 1
ATOM 683 O O . LYS A 1 88 ? -8.887 -2.698 16.806 1.00 94.19 88 LYS A O 1
ATOM 688 N N . GLN A 1 89 ? -7.331 -1.389 17.750 1.00 95.00 89 GLN A N 1
ATOM 689 C CA . GLN A 1 89 ? -8.061 -0.117 17.669 1.00 95.00 89 GLN A CA 1
ATOM 690 C C . GLN A 1 89 ? -7.775 0.662 16.373 1.00 95.00 89 GLN A C 1
ATOM 692 O O . GLN A 1 89 ? -8.331 1.732 16.147 1.00 95.00 89 GLN A O 1
ATOM 697 N N . ALA A 1 90 ? -6.924 0.134 15.491 1.00 96.31 90 ALA A N 1
ATOM 698 C CA . ALA A 1 90 ? -6.470 0.820 14.283 1.00 96.31 90 ALA A CA 1
ATOM 699 C C . ALA A 1 90 ? -7.450 0.737 13.094 1.00 96.31 90 ALA A C 1
ATOM 701 O O . ALA A 1 90 ? -7.070 1.094 11.977 1.00 96.31 90 ALA A O 1
ATOM 702 N N . LEU A 1 91 ? -8.675 0.233 13.289 1.00 96.94 91 LEU A N 1
ATOM 703 C CA . LEU A 1 91 ? -9.631 -0.038 12.207 1.00 96.94 91 LEU A CA 1
ATOM 704 C C . LEU A 1 91 ? -10.057 1.235 11.463 1.00 96.94 91 LEU A C 1
ATOM 706 O O . LEU A 1 91 ? -9.999 1.278 10.234 1.00 96.94 91 LEU A O 1
ATOM 710 N N . ASN A 1 92 ? -10.418 2.292 12.196 1.00 97.62 92 ASN A N 1
ATOM 711 C CA . ASN A 1 92 ? -10.808 3.561 11.581 1.00 97.62 92 ASN A CA 1
ATOM 712 C C . ASN A 1 92 ? -9.647 4.162 10.767 1.00 97.62 92 ASN A C 1
ATOM 714 O O . ASN A 1 92 ? -9.802 4.424 9.577 1.00 97.62 92 ASN A O 1
ATOM 718 N N . GLY A 1 93 ? -8.450 4.247 11.358 1.00 97.50 93 GLY A N 1
ATOM 719 C CA . GLY A 1 93 ? -7.254 4.703 10.642 1.00 97.50 93 GLY A CA 1
ATOM 720 C C . GLY A 1 93 ? -6.889 3.818 9.441 1.00 97.50 93 GLY A C 1
ATOM 721 O O . GLY A 1 93 ? -6.446 4.323 8.414 1.00 97.50 93 GLY A O 1
ATOM 722 N N . THR A 1 94 ? -7.125 2.504 9.528 1.00 97.62 94 THR A N 1
ATOM 723 C CA . THR A 1 94 ? -6.945 1.570 8.402 1.00 97.62 94 THR A CA 1
ATOM 724 C C . THR A 1 94 ? -7.895 1.897 7.258 1.00 97.62 94 THR A C 1
ATOM 726 O O . THR A 1 94 ? -7.463 1.916 6.111 1.00 97.62 94 THR A O 1
ATOM 729 N N . SER A 1 95 ? -9.158 2.181 7.566 1.00 98.06 95 SER A N 1
ATOM 730 C CA . SER A 1 95 ? -10.177 2.521 6.570 1.00 98.06 95 SER A CA 1
ATOM 731 C C . SER A 1 95 ? -9.820 3.819 5.843 1.00 98.06 95 SER A C 1
ATOM 733 O O . SER A 1 95 ? -9.783 3.843 4.616 1.00 98.06 95 SER A O 1
ATOM 735 N N . VAL A 1 96 ? -9.415 4.856 6.589 1.00 98.00 96 VAL A N 1
ATOM 736 C CA . VAL A 1 96 ? -8.942 6.129 6.015 1.00 98.00 96 VAL A CA 1
ATOM 737 C C . VAL A 1 96 ? -7.756 5.909 5.075 1.00 98.00 96 VAL A C 1
ATOM 739 O O . VAL A 1 96 ? -7.773 6.3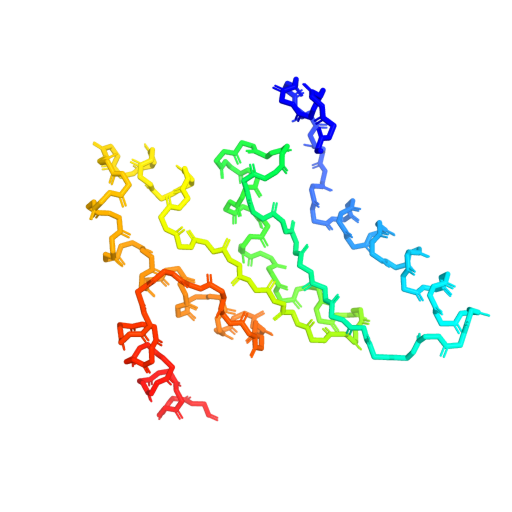75 3.936 1.00 98.00 96 VAL A O 1
ATOM 742 N N . LEU A 1 97 ? -6.725 5.179 5.518 1.00 97.94 97 LEU A N 1
ATOM 743 C CA . LEU A 1 97 ? -5.550 4.951 4.677 1.00 97.94 97 LEU A CA 1
ATOM 744 C C . LEU A 1 97 ? -5.845 4.055 3.472 1.00 97.94 97 LEU A C 1
ATOM 746 O O . LEU A 1 97 ? -5.280 4.295 2.413 1.00 97.94 97 LEU A O 1
ATOM 750 N N . ASN A 1 98 ? -6.733 3.067 3.593 1.00 98.12 98 ASN A N 1
ATOM 751 C CA . ASN A 1 98 ? -7.160 2.247 2.460 1.00 98.12 98 ASN A CA 1
ATOM 752 C C . ASN A 1 98 ? -7.799 3.104 1.359 1.00 98.12 98 ASN A C 1
ATOM 754 O O . ASN A 1 98 ? -7.385 2.996 0.206 1.00 98.12 98 ASN A O 1
ATOM 758 N N . THR A 1 99 ? -8.740 3.987 1.709 1.00 98.06 99 THR A N 1
ATOM 759 C CA . THR A 1 99 ? -9.374 4.913 0.753 1.00 98.06 99 THR A CA 1
ATOM 760 C C . THR A 1 99 ? -8.338 5.808 0.079 1.00 98.06 99 THR A C 1
ATOM 762 O O . THR A 1 99 ? -8.308 5.922 -1.141 1.00 98.06 99 THR A O 1
ATOM 765 N N . LEU A 1 100 ? -7.416 6.370 0.862 1.00 98.12 100 LEU A N 1
ATOM 766 C CA . LEU A 1 100 ? -6.313 7.187 0.357 1.00 98.12 100 LEU A CA 1
ATOM 767 C C . LEU A 1 100 ? -5.329 6.421 -0.541 1.00 98.12 100 LEU A C 1
ATOM 769 O O . LEU A 1 100 ? -4.663 7.030 -1.379 1.00 98.12 100 LEU A O 1
ATOM 773 N N . CYS A 1 101 ? -5.186 5.110 -0.352 1.00 98.00 101 CYS A N 1
ATOM 774 C CA . CYS A 1 101 ? -4.391 4.265 -1.234 1.00 98.00 101 CYS A CA 1
ATOM 775 C C . CYS A 1 101 ? -5.112 3.998 -2.559 1.00 98.00 101 CYS A C 1
ATOM 777 O O . CYS A 1 101 ? -4.452 4.045 -3.595 1.00 98.00 101 CYS A O 1
ATOM 779 N N . LEU A 1 102 ? -6.428 3.752 -2.536 1.00 97.81 102 LEU A N 1
ATOM 780 C CA . LEU A 1 102 ? -7.246 3.606 -3.750 1.00 97.81 102 LEU A CA 1
ATOM 7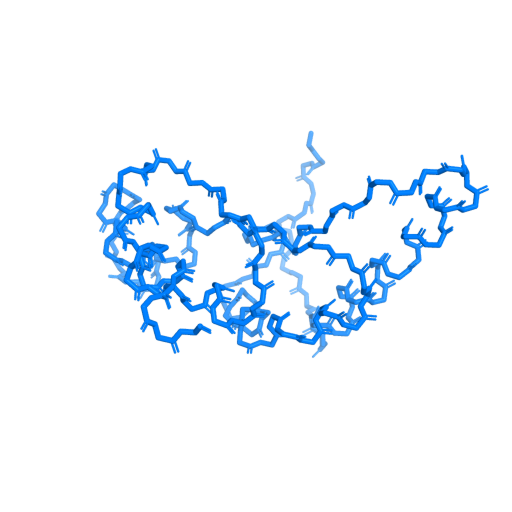81 C C . LEU A 1 102 ? -7.174 4.871 -4.610 1.00 97.81 102 LEU A C 1
ATOM 783 O O . LEU A 1 102 ? -6.819 4.795 -5.784 1.00 97.81 102 LEU A O 1
ATOM 787 N N . ASP A 1 103 ? -7.391 6.028 -3.983 1.00 97.12 103 ASP A N 1
ATOM 788 C CA . ASP A 1 103 ? -7.333 7.354 -4.609 1.00 97.12 103 ASP A CA 1
ATOM 789 C C . ASP A 1 103 ? -5.988 7.622 -5.303 1.00 97.12 103 ASP A C 1
ATOM 791 O O . ASP A 1 103 ? -5.911 8.161 -6.403 1.00 97.12 103 ASP A O 1
ATOM 795 N N . ARG A 1 104 ? -4.896 7.130 -4.707 1.00 97.19 104 ARG A N 1
ATOM 796 C CA . ARG A 1 104 ? -3.543 7.253 -5.265 1.00 97.19 104 ARG A CA 1
ATOM 797 C C . ARG A 1 104 ? -3.132 6.096 -6.183 1.00 97.19 104 ARG A C 1
ATOM 799 O O . ARG A 1 104 ? -1.952 5.966 -6.508 1.00 97.19 104 ARG A O 1
ATOM 806 N N . GLY A 1 105 ? -4.076 5.272 -6.634 1.00 96.12 105 GLY A N 1
ATOM 807 C CA . GLY A 1 105 ? -3.866 4.285 -7.696 1.00 96.12 105 GLY A CA 1
ATOM 808 C C . GLY A 1 105 ? -3.601 2.848 -7.242 1.00 96.12 105 GLY A C 1
ATOM 809 O O . GLY A 1 105 ? -3.280 2.006 -8.086 1.00 96.12 105 GLY A O 1
ATOM 810 N N . ALA A 1 106 ? -3.755 2.522 -5.954 1.00 97.88 106 ALA A N 1
ATOM 811 C CA . ALA A 1 106 ? -3.730 1.127 -5.516 1.00 97.88 106 ALA A CA 1
ATOM 812 C C . ALA A 1 106 ? -4.845 0.329 -6.208 1.00 97.88 106 ALA A C 1
ATOM 814 O O . ALA A 1 106 ? -5.991 0.764 -6.276 1.00 97.88 106 ALA A O 1
ATOM 815 N N . LYS A 1 107 ? -4.507 -0.861 -6.711 1.00 97.12 107 LYS A N 1
ATOM 816 C CA . LYS A 1 107 ? -5.460 -1.763 -7.378 1.00 97.12 107 LYS A CA 1
ATOM 817 C C . LYS A 1 107 ? -5.907 -2.910 -6.486 1.00 97.12 107 LYS A C 1
ATOM 819 O O . LYS A 1 107 ? -6.963 -3.485 -6.718 1.00 97.12 107 LYS A O 1
ATOM 824 N N . ILE A 1 108 ? -5.112 -3.247 -5.471 1.00 97.69 108 ILE A N 1
ATOM 825 C CA . ILE A 1 108 ? -5.409 -4.331 -4.536 1.00 97.69 108 ILE A CA 1
ATOM 826 C C . ILE A 1 108 ? -5.118 -3.851 -3.116 1.00 97.69 108 ILE A C 1
ATOM 828 O O . ILE A 1 108 ? -4.020 -3.374 -2.825 1.00 97.69 108 ILE A O 1
ATOM 832 N N . LEU A 1 109 ? -6.089 -4.030 -2.221 1.00 98.00 109 LEU A N 1
ATOM 833 C CA . LEU A 1 109 ? -5.931 -3.802 -0.787 1.00 98.00 109 LEU A CA 1
ATOM 834 C C . LEU A 1 109 ? -5.760 -5.142 -0.061 1.00 98.00 109 LEU A C 1
ATOM 836 O O . LEU A 1 109 ? -6.634 -6.004 -0.108 1.00 98.00 109 LEU A O 1
ATOM 840 N N . ARG A 1 110 ? -4.645 -5.311 0.655 1.00 97.75 110 ARG A N 1
ATOM 841 C CA . ARG A 1 110 ? -4.392 -6.451 1.545 1.00 97.75 110 ARG A CA 1
ATOM 842 C C . ARG A 1 110 ? -4.774 -6.078 2.976 1.00 97.75 110 ARG A C 1
ATOM 844 O O . ARG A 1 110 ? -4.072 -5.300 3.630 1.00 97.75 110 ARG A O 1
ATOM 851 N N . VAL A 1 111 ? -5.859 -6.664 3.476 1.00 97.25 111 VAL A N 1
ATOM 852 C CA . VAL A 1 111 ? -6.499 -6.274 4.744 1.00 97.25 111 VAL A CA 1
ATOM 853 C C . VAL A 1 111 ? -6.776 -7.467 5.658 1.00 97.25 111 VAL A C 1
ATOM 855 O O . VAL A 1 111 ? -6.870 -8.598 5.190 1.00 97.25 111 VAL A O 1
ATOM 858 N N . HIS A 1 112 ? -6.908 -7.205 6.961 1.00 96.62 112 HIS A N 1
ATOM 859 C CA . HIS A 1 112 ? -7.437 -8.178 7.928 1.00 96.62 112 HIS A CA 1
ATOM 860 C C . HIS A 1 112 ? -8.970 -8.095 8.022 1.00 96.62 112 HIS A C 1
ATOM 862 O O . HIS A 1 112 ? -9.641 -9.109 8.170 1.00 96.62 112 HIS A O 1
ATOM 868 N N . ASP A 1 113 ? -9.504 -6.878 7.905 1.00 97.25 113 ASP A N 1
ATOM 869 C CA . ASP A 1 113 ? -10.911 -6.530 8.091 1.00 97.25 113 ASP A CA 1
ATOM 870 C C . ASP A 1 113 ? -11.565 -6.324 6.707 1.00 97.25 113 ASP A C 1
ATOM 872 O O . ASP A 1 113 ? -11.518 -5.240 6.122 1.00 97.25 113 ASP A O 1
ATOM 876 N N . VAL A 1 114 ? -12.058 -7.420 6.110 1.00 97.94 114 VAL A N 1
ATOM 877 C CA . VAL A 1 114 ? -12.524 -7.460 4.704 1.00 97.94 114 VAL A CA 1
ATOM 878 C C . VAL A 1 114 ? -13.809 -6.663 4.496 1.00 97.94 114 VAL A C 1
ATOM 880 O O . VAL A 1 114 ? -13.960 -6.011 3.463 1.00 97.94 114 VAL A O 1
ATOM 883 N N . LYS A 1 115 ? -14.734 -6.713 5.460 1.00 98.31 115 LYS A N 1
ATOM 884 C CA . LYS A 1 115 ? -16.034 -6.043 5.363 1.00 98.31 115 LYS A CA 1
ATOM 885 C C . LYS A 1 115 ? -15.851 -4.529 5.211 1.00 98.31 115 LYS A C 1
ATOM 887 O O . LYS A 1 115 ? -16.321 -3.951 4.238 1.00 98.31 115 LYS A O 1
ATOM 892 N N . GLU A 1 116 ? -15.094 -3.921 6.112 1.00 98.12 116 GLU A N 1
ATOM 893 C CA . GLU A 1 116 ? -14.840 -2.482 6.171 1.00 98.12 116 GLU A CA 1
ATOM 894 C C . GLU A 1 116 ? -14.007 -2.011 4.972 1.00 98.12 116 GLU A C 1
ATOM 896 O O . GLU A 1 116 ? -14.247 -0.946 4.405 1.00 98.12 116 GLU A O 1
ATOM 901 N N . ALA A 1 117 ? -13.051 -2.826 4.514 1.00 98.19 117 ALA A N 1
ATOM 902 C CA . ALA A 1 117 ? -12.315 -2.528 3.289 1.00 98.19 117 ALA A CA 1
ATOM 903 C C . ALA A 1 117 ? -13.225 -2.533 2.051 1.00 98.19 117 ALA A C 1
ATOM 905 O O . ALA A 1 117 ? -13.065 -1.685 1.173 1.00 98.19 117 ALA A O 1
ATOM 906 N N . LYS A 1 118 ? -14.194 -3.456 1.984 1.00 98.38 118 LYS A N 1
ATOM 907 C CA . LYS A 1 118 ? -15.192 -3.486 0.910 1.00 98.38 118 LYS A CA 1
ATOM 908 C C . LYS A 1 118 ? -16.095 -2.255 0.957 1.00 98.38 118 LYS A C 1
ATOM 910 O O . LYS A 1 118 ? -16.361 -1.686 -0.092 1.00 98.38 118 LYS A O 1
ATOM 915 N N . GLU A 1 119 ? -16.510 -1.811 2.142 1.00 98.38 119 GLU A N 1
ATOM 916 C CA . GLU A 1 119 ? -17.257 -0.555 2.314 1.00 98.38 119 GLU A CA 1
ATOM 917 C C . GLU A 1 119 ? -16.458 0.649 1.785 1.00 98.38 119 GLU A C 1
ATOM 919 O O . GLU A 1 119 ? -17.002 1.453 1.028 1.00 98.38 119 GLU A O 1
ATOM 924 N N . CYS A 1 120 ? -15.152 0.724 2.080 1.00 97.94 120 CYS A N 1
ATOM 925 C CA . CYS A 1 120 ? -14.271 1.760 1.526 1.00 97.94 120 CYS A CA 1
ATOM 926 C C . CYS A 1 120 ? -14.237 1.727 -0.010 1.00 97.94 120 CYS A C 1
ATOM 928 O O . CYS A 1 120 ? -14.365 2.773 -0.641 1.00 97.94 120 CYS A O 1
ATOM 930 N N . ILE A 1 121 ? -14.092 0.540 -0.615 1.00 98.06 121 ILE A N 1
ATOM 931 C CA . ILE A 1 121 ? -14.082 0.372 -2.079 1.00 98.06 121 ILE A CA 1
ATOM 932 C C . ILE A 1 121 ? -15.420 0.807 -2.684 1.00 98.06 121 ILE A C 1
ATOM 934 O O . ILE A 1 121 ? -15.424 1.548 -3.664 1.00 98.06 121 ILE A O 1
ATOM 938 N N . SER A 1 122 ? -16.543 0.371 -2.107 1.00 98.25 122 SER A N 1
ATOM 939 C CA . SER A 1 122 ? -17.882 0.712 -2.597 1.00 98.25 122 SER A CA 1
ATOM 940 C C . SER A 1 122 ? -18.114 2.221 -2.597 1.00 98.25 122 SER A C 1
ATOM 942 O O . SER A 1 122 ? -18.561 2.765 -3.599 1.00 98.25 122 SER A O 1
ATOM 944 N N . LEU A 1 123 ? -17.771 2.905 -1.500 1.00 98.06 123 LEU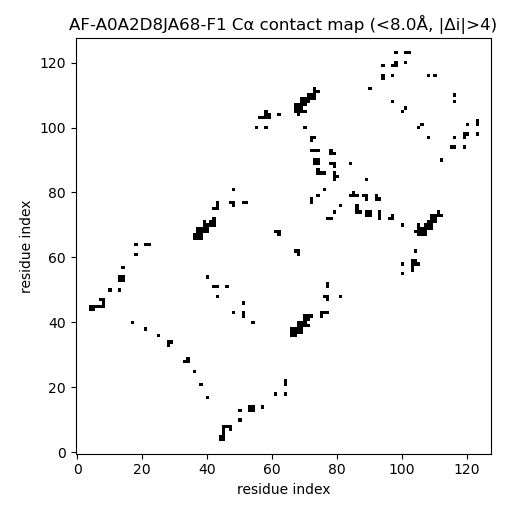 A N 1
ATOM 945 C CA . LEU A 1 123 ? -17.923 4.357 -1.395 1.00 98.06 123 LEU A CA 1
ATOM 946 C C . LEU A 1 123 ? -16.968 5.102 -2.334 1.00 98.06 123 LEU A C 1
ATOM 948 O O . LEU A 1 123 ? -17.387 6.030 -3.018 1.00 98.06 123 LEU A O 1
ATOM 952 N N . TRP A 1 124 ? -15.703 4.681 -2.404 1.00 97.75 124 TRP A N 1
ATOM 953 C CA . TRP A 1 124 ? -14.709 5.287 -3.293 1.00 97.75 124 TRP A CA 1
ATOM 954 C C . TRP A 1 124 ? -15.106 5.171 -4.774 1.00 97.75 124 TRP A C 1
ATOM 956 O O . TRP A 1 124 ? -14.951 6.136 -5.521 1.00 97.75 124 TRP A O 1
ATOM 966 N N . SER A 1 125 ? -15.681 4.032 -5.176 1.00 96.56 125 SER A N 1
ATOM 967 C CA . SER A 1 125 ? -16.122 3.773 -6.557 1.00 96.56 125 SER A CA 1
ATOM 968 C C . SER A 1 125 ? -17.348 4.592 -6.972 1.00 96.56 125 SER A C 1
ATOM 970 O O . SER A 1 125 ? -17.633 4.691 -8.153 1.00 96.56 125 SER A O 1
ATOM 972 N N . MET A 1 126 ? -18.094 5.181 -6.032 1.00 97.81 126 MET A N 1
ATOM 973 C CA . MET A 1 126 ? -19.189 6.102 -6.372 1.00 97.81 126 MET A CA 1
ATOM 974 C C . MET A 1 126 ? -18.685 7.495 -6.777 1.00 97.81 126 MET A C 1
ATOM 976 O O . MET A 1 126 ? -19.476 8.315 -7.239 1.00 97.81 126 MET A O 1
ATOM 980 N N . LEU A 1 127 ? -17.396 7.780 -6.566 1.00 95.44 127 LEU A N 1
ATOM 981 C CA . LEU A 1 127 ? -16.773 9.081 -6.825 1.00 95.44 127 LEU A CA 1
ATOM 982 C C . LEU A 1 127 ? -15.828 9.077 -8.043 1.00 95.44 127 LEU A C 1
ATOM 984 O O . LEU A 1 127 ? -15.317 10.140 -8.388 1.00 95.44 127 LE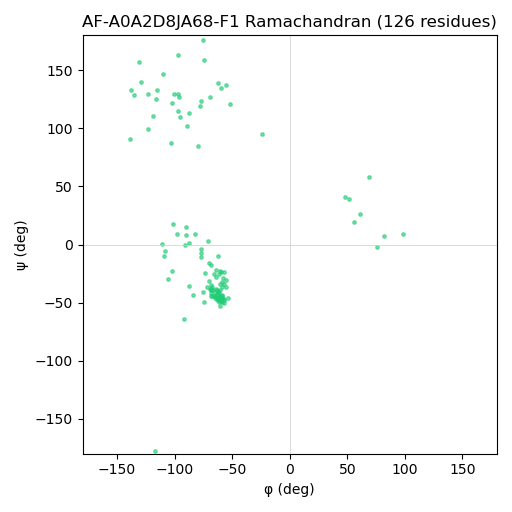U A O 1
ATOM 988 N N . HIS A 1 128 ? -15.576 7.917 -8.663 1.00 88.38 128 HIS A N 1
ATOM 989 C CA . HIS A 1 128 ? -14.574 7.699 -9.719 1.00 88.38 128 HIS A CA 1
ATOM 990 C C . HIS A 1 128 ? -15.129 6.815 -10.833 1.00 88.38 128 HIS A C 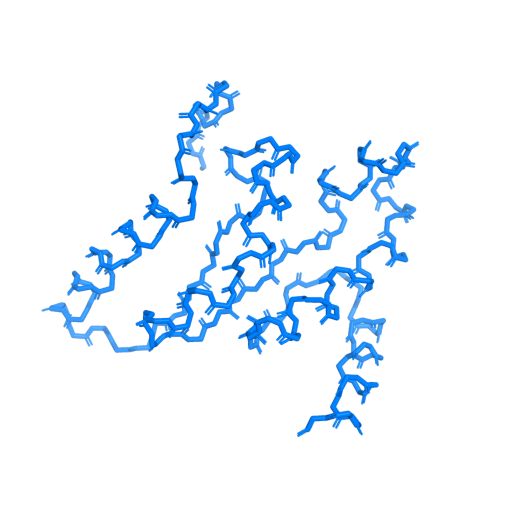1
ATOM 992 O O . HIS A 1 128 ? -14.729 7.032 -11.998 1.00 88.38 128 HIS A O 1
#

Nearest PDB structures (foldseek):
  3tzn-assembly1_A  TM=9.642E-01  e=1.725E-10  Yersinia pestis
  3tyu-assembly1_A  TM=9.445E-01  e=1.046E-10  Yersinia pestis
  3tzf-assembly1_B  TM=9.656E-01  e=3.180E-10  Yersinia pestis
  5jq9-assembly1_A  TM=9.712E-01  e=3.757E-10  Yersinia pestis KIM D27
  5jq9-assembly1_B  TM=9.795E-01  e=1.081E-09  Yersinia pestis KIM D27

pLDDT: mean 91.78, std 12.73, range [36.81, 98.38]

Radius of gyration: 15.24 Å; Cα contacts (8 Å, |Δi|>4): 150; chains: 1; bounding box: 38×25×40 Å

Secondary structure (DSSP, 8-state):
--TTTTS----S-HHHHHHHHHHHHHHHHHHTT-----B---TTSS--HHHHHHHHHTGGGGGGG-SPEEE--TT-HHHHTTTT--GGG-HHHHHHHHHHHHHTTEEEE--S-HHHHHHHHHHHHT--

Foldseek 3Di:
DDPPLQDQDDDPDLQVVLLVVVLVVCVVCVVVVNDQDEDESDQPGSDDLVSNVNCLVQVLVSCVSVHAYEYEPQLDCNQCVVVVHHSVPSLVVRLVSLLSNVVSGHPHYDYPDVVSSVVSVVVSVVVD